Protein AF-H3KE04-F1 (afdb_monomer_lite)

pLDDT: m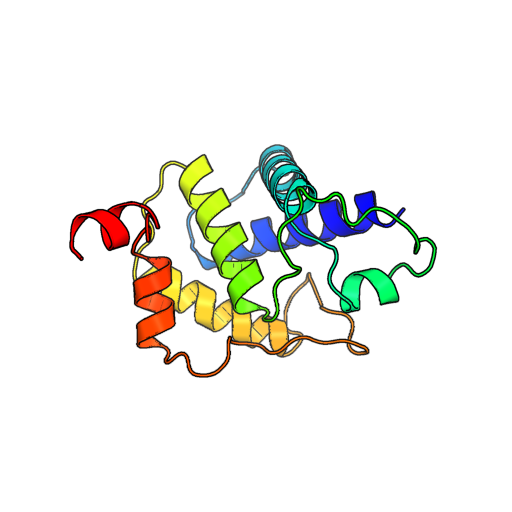ean 85.44, std 15.59, range [41.0, 98.19]

Organism: NCBI:txid762967

Sequence (150 aa):
MLRDYRCHRYATRIMEIARVLHVAESVETSLARQIAQDYMSRTAPTPGECFARPDHIPAVLTSTMGPAPLSVWEEDETLAKDLLDRLGVAPTMEMGMALYTATLCRHAGMSDCEESRVAQRRALPDGKSLGDLLVGFVEDEDPLEVVAQA

Radius of gyration: 15.45 Å; chains: 1; bounding box: 40×40×34 Å

Structure (mmCIF, N/CA/C/O backbone):
data_AF-H3KE04-F1
#
_entry.id   AF-H3KE04-F1
#
loop_
_atom_site.group_PDB
_atom_site.id
_atom_site.type_symbol
_atom_site.label_atom_id
_atom_site.label_alt_id
_atom_site.label_comp_id
_atom_site.label_asym_id
_atom_site.label_entity_id
_atom_site.label_seq_id
_atom_site.pdbx_PDB_ins_code
_atom_site.Cartn_x
_atom_site.Cartn_y
_atom_site.Cartn_z
_atom_site.occupancy
_atom_site.B_iso_or_equiv
_atom_site.auth_seq_id
_atom_site.auth_comp_id
_atom_site.au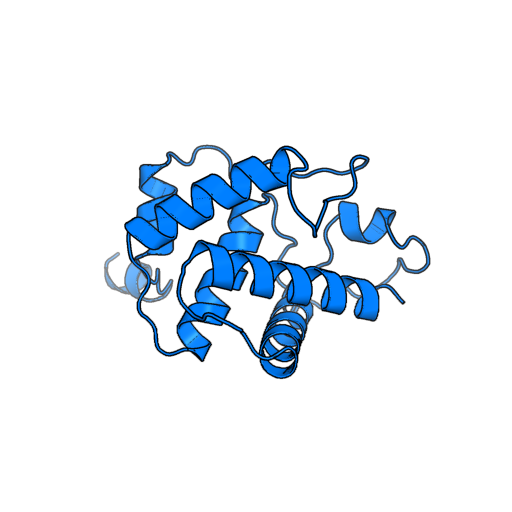th_asym_id
_atom_site.auth_atom_id
_atom_site.pdbx_PDB_model_num
ATOM 1 N N . MET A 1 1 ? 22.732 1.795 -2.368 1.00 81.19 1 MET A N 1
ATOM 2 C CA . MET A 1 1 ? 22.388 0.357 -2.433 1.00 81.19 1 MET A CA 1
ATOM 3 C C . MET A 1 1 ? 20.871 0.207 -2.560 1.00 81.19 1 MET A C 1
ATOM 5 O O . MET A 1 1 ? 20.153 1.019 -1.981 1.00 81.19 1 MET A O 1
ATOM 9 N N . LEU A 1 2 ? 20.373 -0.801 -3.294 1.00 84.25 2 LEU A N 1
ATOM 10 C CA . LEU A 1 2 ? 18.929 -1.043 -3.516 1.00 84.25 2 LEU A CA 1
ATOM 11 C C . LEU A 1 2 ? 18.137 -1.126 -2.200 1.00 84.25 2 LEU A C 1
ATOM 13 O O . LEU A 1 2 ? 17.036 -0.593 -2.099 1.00 84.25 2 LEU A O 1
ATOM 17 N N . ARG A 1 3 ? 18.731 -1.732 -1.166 1.00 87.25 3 ARG A N 1
ATOM 18 C CA . ARG A 1 3 ? 18.142 -1.840 0.175 1.00 87.25 3 ARG A CA 1
ATOM 19 C C . ARG A 1 3 ? 17.792 -0.471 0.775 1.00 87.25 3 ARG A C 1
ATOM 21 O O . ARG A 1 3 ? 16.664 -0.263 1.211 1.00 87.25 3 ARG A O 1
ATOM 28 N N . ASP A 1 4 ? 18.742 0.462 0.768 1.00 88.88 4 ASP A N 1
ATOM 29 C CA . ASP A 1 4 ? 18.548 1.803 1.337 1.00 88.88 4 ASP A CA 1
ATOM 30 C C . ASP A 1 4 ? 17.511 2.600 0.550 1.00 88.88 4 ASP A C 1
ATOM 32 O O . ASP A 1 4 ? 16.694 3.306 1.136 1.00 88.88 4 ASP A O 1
ATOM 36 N N . TYR A 1 5 ? 17.516 2.440 -0.777 1.00 89.19 5 TYR A N 1
ATOM 37 C CA . TYR A 1 5 ? 16.521 3.047 -1.653 1.00 89.19 5 TYR A CA 1
ATOM 38 C C . TYR A 1 5 ? 15.107 2.555 -1.325 1.00 89.19 5 TYR A C 1
ATOM 40 O O . TYR A 1 5 ? 14.227 3.380 -1.098 1.00 89.19 5 TYR A O 1
ATOM 48 N N . ARG A 1 6 ? 14.900 1.233 -1.230 1.00 91.62 6 ARG A N 1
ATOM 49 C CA . ARG A 1 6 ? 13.596 0.643 -0.884 1.00 91.62 6 ARG A CA 1
ATOM 50 C C . ARG A 1 6 ? 13.113 1.108 0.488 1.00 91.62 6 ARG A C 1
ATOM 52 O O . ARG A 1 6 ? 11.993 1.584 0.610 1.00 91.62 6 ARG A O 1
ATOM 59 N N . CYS A 1 7 ? 13.979 1.050 1.500 1.00 93.06 7 CYS A N 1
ATOM 60 C CA . CYS A 1 7 ? 13.648 1.509 2.850 1.00 93.06 7 CYS A CA 1
ATOM 61 C C . CYS A 1 7 ? 13.228 2.988 2.867 1.00 93.06 7 CYS A C 1
ATOM 63 O O . CYS A 1 7 ? 12.213 3.336 3.464 1.00 93.06 7 CYS A O 1
ATOM 65 N N . HIS A 1 8 ? 13.970 3.855 2.170 1.00 92.38 8 HIS A N 1
ATOM 66 C CA . HIS A 1 8 ? 13.615 5.268 2.061 1.00 92.38 8 HIS A CA 1
ATOM 67 C C . HIS A 1 8 ? 12.284 5.478 1.326 1.00 92.38 8 HIS A C 1
ATOM 69 O O . HIS A 1 8 ? 11.429 6.201 1.830 1.00 92.38 8 HIS A O 1
ATOM 75 N N . ARG A 1 9 ? 12.085 4.807 0.182 1.00 93.00 9 ARG A N 1
ATOM 76 C CA . ARG A 1 9 ? 10.852 4.860 -0.618 1.00 93.00 9 ARG A CA 1
ATOM 77 C C . ARG A 1 9 ? 9.633 4.475 0.224 1.00 93.00 9 ARG A C 1
ATOM 79 O O . ARG A 1 9 ? 8.686 5.249 0.316 1.00 93.00 9 ARG A O 1
ATOM 86 N N . TYR A 1 10 ? 9.680 3.319 0.886 1.00 95.25 10 TYR A N 1
ATOM 87 C CA . TYR A 1 10 ? 8.573 2.847 1.718 1.00 95.25 10 TYR A CA 1
ATOM 88 C C . TYR A 1 10 ? 8.340 3.737 2.940 1.00 95.25 10 TYR A C 1
ATOM 90 O O . TYR A 1 10 ? 7.192 4.033 3.244 1.00 95.25 10 TYR A O 1
ATOM 98 N N . ALA A 1 11 ? 9.386 4.240 3.602 1.00 95.69 11 ALA A N 1
ATOM 99 C CA . ALA A 1 11 ? 9.212 5.158 4.729 1.00 95.69 11 ALA A CA 1
ATOM 100 C C . ALA A 1 11 ? 8.508 6.460 4.303 1.00 95.69 11 ALA A C 1
ATOM 102 O O . ALA A 1 11 ? 7.569 6.894 4.968 1.00 95.69 11 ALA A O 1
ATOM 103 N N . THR A 1 12 ? 8.905 7.054 3.171 1.00 94.00 12 THR A N 1
ATOM 104 C CA . THR A 1 12 ? 8.215 8.220 2.588 1.00 94.00 12 THR A CA 1
ATOM 105 C C . THR A 1 12 ? 6.755 7.901 2.289 1.00 94.00 12 THR A C 1
ATOM 107 O O . THR A 1 12 ? 5.864 8.663 2.663 1.00 94.00 12 THR A O 1
ATOM 110 N N . ARG A 1 13 ? 6.505 6.737 1.688 1.00 94.44 13 ARG A N 1
ATOM 111 C CA . ARG A 1 13 ? 5.164 6.260 1.359 1.00 94.44 13 ARG A CA 1
ATOM 112 C C . ARG A 1 13 ? 4.271 6.089 2.590 1.00 94.44 13 ARG A C 1
ATOM 114 O O . ARG A 1 13 ? 3.148 6.573 2.589 1.00 94.44 13 ARG A O 1
ATOM 121 N N . ILE A 1 14 ? 4.779 5.476 3.657 1.00 96.00 14 ILE A N 1
ATOM 122 C CA . ILE A 1 14 ? 4.059 5.295 4.927 1.00 96.00 14 ILE A CA 1
ATOM 123 C C . ILE A 1 14 ? 3.694 6.650 5.545 1.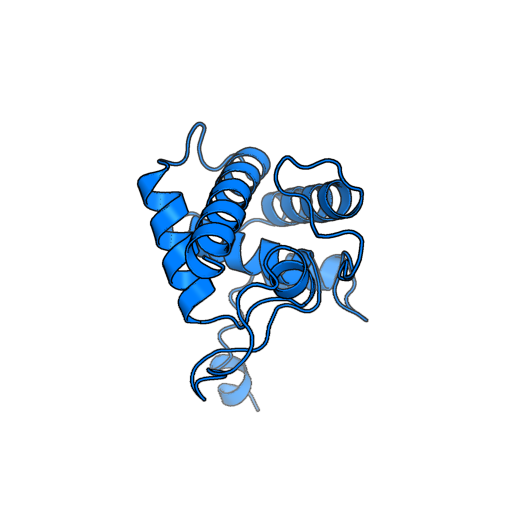00 96.00 14 ILE A C 1
ATOM 125 O O . ILE A 1 14 ? 2.573 6.835 6.009 1.00 96.00 14 ILE A O 1
ATOM 129 N N . MET A 1 15 ? 4.606 7.627 5.508 1.00 94.25 15 MET A N 1
ATOM 130 C CA . MET A 1 15 ? 4.324 8.977 6.010 1.00 94.25 15 MET A CA 1
ATOM 131 C C . MET A 1 15 ? 3.256 9.709 5.186 1.00 94.25 15 MET A C 1
ATOM 133 O O . MET A 1 15 ? 2.527 10.534 5.733 1.00 94.25 15 MET A O 1
ATOM 137 N N . GLU A 1 16 ? 3.170 9.474 3.874 1.00 93.44 16 GLU A N 1
ATOM 138 C CA . GLU A 1 16 ? 2.056 9.981 3.060 1.00 93.44 16 GLU A CA 1
ATOM 139 C C . GLU A 1 16 ? 0.738 9.289 3.412 1.00 93.44 16 GLU A C 1
ATOM 141 O O . GLU A 1 16 ? -0.268 9.968 3.600 1.00 93.44 16 GLU A O 1
ATOM 146 N N . ILE A 1 17 ? 0.748 7.956 3.525 1.00 95.44 17 ILE A N 1
ATOM 147 C CA . ILE A 1 17 ? -0.432 7.163 3.894 1.00 95.44 17 ILE A CA 1
ATOM 148 C C . ILE A 1 17 ? -0.986 7.655 5.231 1.00 95.44 17 ILE A C 1
ATOM 150 O O . ILE A 1 17 ? -2.165 7.971 5.319 1.00 95.44 17 ILE A O 1
ATOM 154 N N . ALA A 1 18 ? -0.139 7.826 6.246 1.00 95.62 18 ALA A N 1
ATOM 155 C CA . ALA A 1 18 ? -0.570 8.306 7.555 1.00 95.62 18 ALA A CA 1
ATOM 156 C C . ALA A 1 18 ? -1.287 9.664 7.506 1.00 95.62 18 ALA A C 1
ATOM 158 O O . ALA A 1 18 ? -2.289 9.864 8.195 1.00 95.62 18 ALA A O 1
ATOM 159 N N . ARG A 1 19 ? -0.786 10.580 6.662 1.00 93.56 19 ARG A N 1
ATOM 160 C CA . ARG A 1 19 ? -1.388 11.899 6.432 1.00 93.56 19 ARG A CA 1
ATOM 161 C C . ARG A 1 19 ? -2.754 11.783 5.760 1.00 93.56 19 ARG A C 1
ATOM 163 O O . ARG A 1 19 ? -3.688 12.446 6.193 1.00 93.56 19 ARG A O 1
ATOM 170 N N . VAL A 1 20 ? -2.868 10.942 4.731 1.00 93.94 20 VAL A N 1
ATOM 171 C CA . VAL A 1 20 ? -4.118 10.714 3.983 1.00 93.94 20 VAL A CA 1
ATOM 172 C C . VAL A 1 20 ? -5.178 10.030 4.844 1.00 93.94 20 VAL A C 1
ATOM 174 O O . VAL A 1 20 ? -6.349 10.376 4.755 1.00 93.94 20 VAL A O 1
ATOM 177 N N . LEU A 1 21 ? -4.778 9.065 5.672 1.00 95.50 21 LEU A N 1
ATOM 178 C CA . LEU A 1 21 ? -5.693 8.333 6.549 1.00 95.50 21 LEU A CA 1
ATOM 179 C C . LEU A 1 21 ? -6.074 9.115 7.812 1.00 95.50 21 LEU A C 1
ATOM 181 O O . LEU A 1 21 ? -6.903 8.645 8.584 1.00 95.50 21 LEU A O 1
ATOM 185 N N . HIS A 1 22 ? -5.464 10.282 8.043 1.00 92.62 22 HIS A N 1
ATOM 186 C CA . HIS A 1 22 ? -5.683 11.113 9.228 1.00 92.62 22 HIS A CA 1
ATOM 187 C C . HIS A 1 22 ? -5.453 10.379 10.565 1.00 92.62 22 HIS A C 1
ATOM 189 O O . HIS A 1 22 ? -6.081 10.696 11.571 1.00 92.62 22 HIS A O 1
ATOM 195 N N . VAL A 1 23 ? -4.526 9.414 10.592 1.00 89.56 23 VAL A N 1
ATOM 196 C CA . VAL A 1 23 ? -4.247 8.588 11.787 1.00 89.56 23 VAL A CA 1
ATOM 197 C C . VAL A 1 23 ? -3.145 9.146 12.682 1.00 89.56 23 VAL A C 1
ATOM 199 O O . VAL A 1 23 ? -3.050 8.771 13.846 1.00 89.56 23 VAL A O 1
ATOM 202 N N . ALA A 1 24 ? -2.318 10.058 12.165 1.00 77.81 24 ALA A N 1
ATOM 203 C CA . ALA A 1 24 ? -1.335 10.794 12.951 1.00 77.81 24 ALA A CA 1
ATOM 204 C C . ALA A 1 24 ? -0.962 12.108 12.252 1.00 77.81 24 ALA A C 1
ATOM 206 O O . ALA A 1 24 ? -0.671 12.116 11.056 1.00 77.81 24 ALA A O 1
ATOM 207 N N . GLU A 1 25 ? -0.897 13.211 13.007 1.00 67.81 25 GLU A N 1
ATOM 208 C CA . GLU A 1 25 ? -0.380 14.493 12.495 1.00 67.81 25 GLU A CA 1
ATOM 209 C C . GLU A 1 25 ? 1.103 14.392 12.108 1.00 67.81 25 GLU A C 1
ATOM 211 O O . GLU A 1 25 ? 1.564 15.051 11.176 1.00 67.81 25 GLU A O 1
ATOM 216 N N . SER A 1 26 ? 1.847 13.517 12.792 1.00 72.12 26 SER A N 1
ATOM 217 C CA . SER A 1 26 ? 3.202 13.133 12.415 1.00 72.12 26 SER A CA 1
ATOM 218 C C . SER A 1 26 ? 3.469 11.687 12.825 1.00 72.12 26 SER A C 1
ATOM 220 O O . SER A 1 26 ? 3.350 11.333 13.995 1.00 72.12 26 SER A O 1
ATOM 222 N N . VAL A 1 27 ? 3.819 10.843 11.855 1.00 83.88 27 VAL A N 1
ATOM 223 C CA . VAL A 1 27 ? 4.401 9.526 12.133 1.00 83.88 27 VAL A CA 1
ATOM 224 C C . VAL A 1 27 ? 5.886 9.725 12.365 1.00 83.88 27 VAL A C 1
ATOM 226 O O . VAL A 1 27 ? 6.561 10.346 11.542 1.00 83.88 27 VAL A O 1
ATOM 229 N N . GLU A 1 28 ? 6.406 9.195 13.470 1.00 90.38 28 GLU A N 1
ATOM 230 C CA . GLU A 1 28 ? 7.840 9.248 13.715 1.00 90.38 28 GLU A CA 1
ATOM 231 C C . GLU A 1 28 ? 8.605 8.558 12.577 1.00 90.38 28 GLU A C 1
ATOM 233 O O . GLU A 1 28 ? 8.301 7.430 12.177 1.00 90.38 28 GLU A O 1
ATOM 238 N N . THR A 1 29 ? 9.661 9.207 12.085 1.00 90.31 29 THR A N 1
ATOM 239 C CA . THR A 1 29 ? 10.529 8.651 11.036 1.00 90.31 29 THR A CA 1
ATOM 240 C C . THR A 1 29 ? 11.100 7.280 11.424 1.00 90.31 29 THR A C 1
ATOM 242 O O . THR A 1 29 ? 11.341 6.441 10.558 1.00 90.31 29 THR A O 1
ATOM 245 N N . SER A 1 30 ? 11.318 7.036 12.720 1.00 93.00 30 SER A N 1
ATOM 246 C CA . SER A 1 30 ? 11.723 5.744 13.293 1.00 93.00 30 SER A CA 1
ATOM 247 C C . SER A 1 30 ? 10.698 4.645 12.998 1.00 93.00 30 SER A C 1
ATOM 249 O O . SER A 1 30 ? 11.075 3.610 12.449 1.00 93.00 30 SER A O 1
ATOM 251 N N . LEU A 1 31 ? 9.417 4.886 13.291 1.00 95.06 31 LEU A N 1
ATOM 252 C CA . LEU A 1 31 ? 8.323 3.944 13.057 1.00 95.06 31 LEU A CA 1
ATOM 253 C C . LEU A 1 31 ? 8.135 3.664 11.562 1.00 95.06 31 LEU A C 1
ATOM 255 O O . LEU A 1 31 ? 8.104 2.505 11.149 1.00 95.06 31 LEU A O 1
ATOM 259 N N . ALA A 1 32 ? 8.105 4.710 10.730 1.00 96.00 32 ALA A N 1
ATOM 260 C CA . ALA A 1 32 ? 7.984 4.548 9.280 1.00 96.00 32 ALA A CA 1
ATOM 261 C C . ALA A 1 32 ? 9.136 3.709 8.698 1.00 96.00 32 ALA A C 1
ATOM 263 O O . ALA A 1 32 ? 8.927 2.871 7.821 1.00 96.00 32 ALA A O 1
ATOM 264 N N . ARG A 1 33 ? 10.363 3.885 9.207 1.00 96.38 33 ARG A N 1
ATOM 265 C CA . ARG A 1 33 ? 11.518 3.072 8.799 1.00 96.38 33 ARG A CA 1
ATOM 266 C C . ARG A 1 33 ? 11.439 1.630 9.292 1.00 96.38 33 ARG A C 1
ATOM 268 O O . ARG A 1 33 ? 11.883 0.752 8.561 1.00 96.38 33 ARG A O 1
ATOM 275 N N . GLN A 1 34 ? 10.912 1.381 10.490 1.00 97.06 34 GLN A N 1
ATOM 276 C CA . GLN A 1 34 ? 10.716 0.021 11.004 1.00 97.06 34 GLN A CA 1
ATOM 277 C C . GLN A 1 34 ? 9.717 -0.746 10.135 1.00 97.06 34 GLN A C 1
ATOM 279 O O . GLN A 1 34 ? 10.058 -1.802 9.612 1.00 97.06 34 GLN A O 1
ATOM 284 N N . ILE A 1 35 ? 8.547 -0.158 9.866 1.00 97.56 35 ILE A N 1
ATOM 285 C CA . ILE A 1 35 ? 7.537 -0.754 8.977 1.00 97.56 35 ILE A CA 1
ATOM 286 C C . ILE A 1 35 ? 8.122 -0.986 7.574 1.00 97.56 35 ILE A C 1
ATOM 288 O O . ILE A 1 35 ? 7.987 -2.069 7.011 1.00 97.56 35 ILE A O 1
ATOM 292 N N . ALA A 1 36 ? 8.851 -0.009 7.024 1.00 96.56 36 ALA A N 1
ATOM 293 C CA . ALA A 1 36 ? 9.522 -0.153 5.732 1.00 96.56 36 ALA A CA 1
ATOM 294 C C . ALA A 1 36 ? 10.522 -1.324 5.698 1.00 96.56 36 ALA A C 1
ATOM 296 O O . ALA A 1 36 ? 10.608 -2.030 4.691 1.00 96.56 36 ALA A O 1
ATOM 297 N N . GLN A 1 37 ? 11.289 -1.519 6.776 1.00 95.69 37 GLN A N 1
ATOM 298 C CA . GLN A 1 37 ? 12.253 -2.613 6.918 1.00 95.69 37 GLN A CA 1
ATOM 299 C C . GLN A 1 37 ? 11.565 -3.978 7.022 1.00 95.69 37 GLN A C 1
ATOM 301 O O . GLN A 1 37 ? 12.007 -4.927 6.370 1.00 95.69 37 GLN A O 1
ATOM 306 N N . ASP A 1 38 ? 10.476 -4.062 7.782 1.00 95.50 38 ASP A N 1
ATOM 307 C CA . ASP A 1 38 ? 9.671 -5.276 7.907 1.00 95.50 38 ASP A CA 1
ATOM 308 C C . ASP A 1 38 ? 9.056 -5.643 6.551 1.00 95.50 38 ASP A C 1
ATOM 310 O O . ASP A 1 38 ? 9.272 -6.750 6.049 1.00 95.50 38 ASP A O 1
ATOM 314 N N . TYR A 1 39 ? 8.395 -4.687 5.892 1.00 95.19 39 TYR A N 1
ATOM 315 C CA . TYR A 1 39 ? 7.784 -4.870 4.577 1.00 95.19 39 TYR A CA 1
ATOM 316 C C . TYR A 1 39 ? 8.797 -5.328 3.521 1.00 95.19 39 TYR A C 1
ATOM 318 O O . TYR A 1 39 ? 8.570 -6.305 2.803 1.00 95.19 39 TYR A O 1
ATOM 326 N N . MET A 1 40 ? 9.960 -4.678 3.438 1.00 91.56 40 MET A N 1
ATOM 327 C CA . MET A 1 40 ? 10.967 -5.040 2.438 1.00 91.56 40 MET A CA 1
ATOM 328 C C . MET A 1 40 ? 11.649 -6.386 2.714 1.00 91.56 40 MET A C 1
ATOM 330 O O . MET A 1 40 ? 12.229 -6.960 1.792 1.00 91.56 40 MET A O 1
ATOM 334 N N . SER A 1 41 ? 11.621 -6.873 3.961 1.00 90.69 41 SER A N 1
ATOM 335 C CA . SER A 1 41 ? 12.184 -8.179 4.330 1.00 90.69 41 SER A CA 1
ATOM 336 C C . SER A 1 41 ? 11.328 -9.347 3.834 1.00 90.69 41 SER A C 1
ATOM 338 O O . SER A 1 41 ? 11.852 -10.438 3.611 1.00 90.69 41 SER A O 1
ATOM 340 N N . ARG A 1 42 ? 10.033 -9.098 3.604 1.00 91.38 42 ARG A N 1
ATOM 341 C CA . ARG A 1 42 ? 9.036 -10.097 3.198 1.00 91.38 42 ARG A CA 1
ATOM 342 C C . ARG A 1 42 ? 8.516 -9.926 1.769 1.00 91.38 42 ARG A C 1
ATOM 344 O O . ARG A 1 42 ? 7.793 -10.796 1.303 1.00 91.38 42 ARG A O 1
ATOM 351 N N . THR A 1 43 ? 8.906 -8.868 1.053 1.00 90.62 43 THR A N 1
ATOM 352 C CA . THR A 1 43 ? 8.454 -8.595 -0.328 1.00 90.62 43 THR A CA 1
ATOM 353 C C . THR A 1 43 ? 9.608 -8.471 -1.315 1.00 90.62 43 THR A C 1
ATOM 355 O O . THR A 1 43 ? 10.556 -7.698 -1.106 1.00 90.62 43 THR A O 1
ATOM 358 N N . ALA A 1 44 ? 9.536 -9.221 -2.415 1.00 89.88 44 ALA A N 1
ATOM 359 C CA . ALA A 1 44 ? 10.489 -9.085 -3.512 1.00 89.88 44 ALA A CA 1
ATOM 360 C C . ALA A 1 44 ? 10.477 -7.647 -4.084 1.00 89.88 44 ALA A C 1
ATOM 362 O O . ALA A 1 44 ? 9.438 -6.982 -4.056 1.00 89.88 44 ALA A O 1
ATOM 363 N N . PRO A 1 45 ? 11.617 -7.137 -4.592 1.00 89.19 45 PRO A N 1
ATOM 364 C CA . PRO A 1 45 ? 11.659 -5.817 -5.209 1.00 89.19 45 PRO A CA 1
ATOM 365 C C . PRO A 1 45 ? 10.789 -5.769 -6.470 1.00 89.19 45 PRO A C 1
ATOM 367 O O . PRO A 1 45 ? 10.751 -6.722 -7.253 1.00 89.19 45 PRO A O 1
ATOM 370 N N . THR A 1 46 ? 10.116 -4.642 -6.692 1.00 88.44 46 THR A N 1
ATOM 371 C CA . THR A 1 46 ? 9.337 -4.432 -7.919 1.00 88.44 46 THR A CA 1
ATOM 372 C C . THR A 1 46 ? 10.266 -4.199 -9.118 1.00 88.44 46 THR A C 1
ATOM 374 O O . THR A 1 46 ? 11.391 -3.713 -8.945 1.00 88.44 46 THR A O 1
ATOM 377 N N . PRO A 1 47 ? 9.813 -4.456 -10.361 1.00 85.31 47 PRO A N 1
ATOM 378 C CA . PRO A 1 47 ? 10.581 -4.096 -11.551 1.00 85.31 47 PRO A CA 1
ATOM 379 C C . PRO A 1 47 ? 11.019 -2.624 -11.552 1.00 85.31 47 PRO A C 1
ATOM 381 O O . PRO A 1 47 ? 12.177 -2.331 -11.843 1.00 85.31 47 PRO A O 1
ATOM 384 N N . GLY A 1 48 ? 10.136 -1.700 -11.152 1.00 85.50 48 GLY A N 1
ATOM 385 C CA . GLY A 1 48 ? 10.446 -0.271 -11.056 1.00 85.50 48 GLY A CA 1
ATOM 386 C C . GLY A 1 48 ? 11.599 0.048 -10.101 1.00 85.50 48 GLY A C 1
ATOM 387 O O . GLY A 1 48 ? 12.437 0.892 -10.419 1.00 85.50 48 GLY A O 1
ATOM 388 N N . GLU A 1 49 ? 11.695 -0.662 -8.975 1.00 88.00 49 GLU A N 1
ATOM 389 C CA . GLU A 1 49 ? 12.799 -0.514 -8.019 1.00 88.00 49 GLU A CA 1
ATOM 390 C C . GLU A 1 49 ? 14.119 -1.039 -8.584 1.00 88.00 49 GLU A C 1
ATOM 392 O O . GLU A 1 49 ? 15.153 -0.380 -8.453 1.00 88.00 49 GLU A O 1
ATOM 397 N N . CYS A 1 50 ? 14.072 -2.187 -9.261 1.00 84.81 50 CYS A N 1
ATOM 398 C CA . CYS A 1 50 ? 15.225 -2.765 -9.945 1.00 84.81 50 CYS A CA 1
ATOM 399 C C . CYS A 1 50 ? 15.756 -1.842 -11.056 1.00 84.81 50 CYS A C 1
ATOM 401 O O . CYS A 1 50 ? 16.966 -1.691 -11.201 1.00 84.81 50 CYS A O 1
ATOM 403 N N . PHE A 1 51 ? 14.875 -1.172 -11.808 1.00 82.31 51 PHE A N 1
ATOM 404 C CA . PHE A 1 51 ? 15.288 -0.192 -12.821 1.00 82.31 51 PHE A CA 1
ATOM 405 C C . PHE A 1 51 ? 15.859 1.094 -12.215 1.00 82.31 51 PHE A C 1
ATOM 407 O O . PHE A 1 51 ? 16.813 1.651 -12.753 1.00 82.31 51 PHE A O 1
ATOM 414 N N . ALA A 1 52 ? 15.295 1.580 -11.106 1.00 82.06 52 ALA A N 1
ATOM 415 C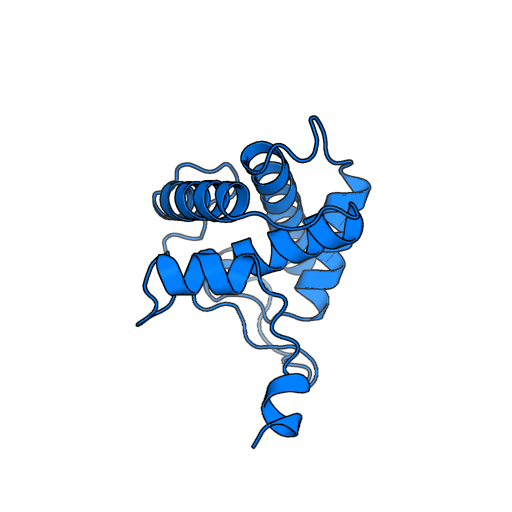 CA . ALA A 1 52 ? 15.771 2.797 -10.447 1.00 82.06 52 ALA A CA 1
ATOM 416 C C . ALA A 1 52 ? 17.174 2.636 -9.829 1.00 82.06 52 ALA A C 1
ATOM 418 O O . ALA A 1 52 ? 17.883 3.630 -9.624 1.00 82.06 52 ALA A O 1
ATOM 419 N N . ARG A 1 53 ? 17.574 1.399 -9.510 1.00 78.88 53 ARG A N 1
ATOM 420 C CA . ARG A 1 53 ? 18.881 1.043 -8.938 1.00 78.88 53 ARG A CA 1
ATOM 421 C C . ARG A 1 53 ? 19.429 -0.225 -9.614 1.00 78.88 53 ARG A C 1
ATOM 423 O O . ARG A 1 53 ? 19.329 -1.309 -9.036 1.00 78.88 53 ARG A O 1
ATOM 430 N N . PRO A 1 54 ? 20.017 -0.092 -10.820 1.00 63.47 54 PRO A N 1
ATOM 431 C CA . PRO A 1 54 ? 20.507 -1.220 -11.617 1.00 63.47 54 PRO A CA 1
ATOM 432 C C . PRO A 1 54 ? 21.759 -1.884 -11.028 1.00 63.47 54 PRO A C 1
ATOM 434 O O . PRO A 1 54 ? 22.175 -2.941 -11.494 1.00 63.47 54 PRO A O 1
ATOM 437 N N . ASP A 1 55 ? 22.353 -1.284 -9.996 1.00 67.25 55 ASP A N 1
ATOM 438 C CA . ASP A 1 55 ? 23.574 -1.714 -9.317 1.00 67.25 55 ASP A CA 1
ATOM 439 C C . ASP A 1 55 ? 23.481 -3.132 -8.698 1.00 67.25 55 ASP A C 1
ATOM 441 O O . ASP A 1 55 ? 24.501 -3.663 -8.259 1.00 67.25 55 ASP A O 1
ATOM 445 N N . HIS A 1 56 ? 22.300 -3.777 -8.690 1.00 55.16 56 HIS A N 1
ATOM 446 C CA . HIS A 1 56 ? 22.098 -5.112 -8.114 1.00 55.16 56 HIS A CA 1
ATOM 447 C C . HIS A 1 56 ? 20.994 -5.954 -8.782 1.00 55.16 56 HIS A C 1
ATOM 449 O O . HIS A 1 56 ? 19.834 -5.858 -8.395 1.00 55.16 56 HIS A O 1
ATOM 455 N N . ILE A 1 57 ? 21.367 -6.892 -9.660 1.00 59.84 57 ILE A N 1
ATOM 456 C CA . ILE A 1 57 ? 20.699 -8.204 -9.815 1.00 59.84 57 ILE A CA 1
ATOM 457 C C . ILE A 1 57 ? 21.822 -9.199 -10.174 1.00 59.84 57 ILE A C 1
ATOM 459 O O . ILE A 1 57 ? 22.411 -9.032 -11.241 1.00 59.84 57 ILE A O 1
ATOM 463 N N . PRO A 1 58 ? 22.205 -10.169 -9.310 1.00 51.91 58 PRO A N 1
ATOM 464 C CA . PRO A 1 58 ? 21.361 -11.346 -9.064 1.00 51.91 58 PRO A CA 1
ATOM 465 C C . PRO A 1 58 ? 21.427 -11.939 -7.637 1.00 51.91 58 PRO A C 1
ATOM 467 O O . PRO A 1 58 ? 22.411 -11.779 -6.924 1.00 51.91 58 PRO A O 1
ATOM 470 N N . ALA A 1 59 ? 20.393 -12.714 -7.286 1.00 47.91 59 ALA A N 1
ATOM 471 C CA . ALA A 1 59 ? 20.194 -13.435 -6.020 1.00 47.91 59 ALA A CA 1
ATOM 472 C C . ALA A 1 59 ? 19.966 -12.497 -4.816 1.00 47.91 59 ALA A C 1
ATOM 474 O O . ALA A 1 59 ? 20.808 -11.701 -4.439 1.00 47.91 59 ALA A O 1
ATOM 475 N N . VAL A 1 60 ? 18.821 -12.515 -4.147 1.00 48.53 60 VAL A N 1
ATOM 476 C CA . VAL A 1 60 ? 18.224 -13.715 -3.586 1.00 48.53 60 VAL A CA 1
ATOM 477 C C . VAL A 1 60 ? 16.707 -13.552 -3.654 1.00 48.53 60 VAL A C 1
ATOM 479 O O . VAL A 1 60 ? 16.113 -12.834 -2.857 1.00 48.53 60 VAL A O 1
ATOM 482 N N . LEU A 1 61 ? 16.066 -14.243 -4.596 1.00 49.09 61 LEU A N 1
ATOM 483 C CA . LEU A 1 61 ? 14.744 -14.787 -4.307 1.00 49.09 61 LEU A CA 1
ATOM 484 C C . LEU A 1 61 ? 14.994 -15.830 -3.212 1.00 49.09 61 LEU A C 1
ATOM 486 O O . LEU A 1 61 ? 15.211 -17.003 -3.512 1.00 49.09 61 LEU A O 1
ATOM 490 N N . THR A 1 62 ? 15.134 -15.403 -1.950 1.00 50.41 62 THR A N 1
ATOM 491 C CA . THR A 1 62 ? 15.082 -16.376 -0.861 1.00 50.41 62 THR A CA 1
ATOM 492 C C . THR A 1 62 ? 13.703 -16.996 -0.975 1.00 50.41 62 THR A C 1
ATOM 494 O O . THR A 1 62 ? 12.725 -16.289 -1.224 1.00 50.41 62 THR A O 1
ATOM 497 N N . SER A 1 63 ? 13.589 -18.307 -0.790 1.00 52.38 63 SER A N 1
ATOM 498 C CA . SER A 1 63 ? 12.298 -19.003 -0.849 1.00 52.38 63 SER A CA 1
ATOM 499 C C . SER A 1 63 ? 11.299 -18.545 0.232 1.00 52.38 63 SER A C 1
ATOM 501 O O . SER A 1 63 ? 10.259 -19.169 0.400 1.00 52.38 63 SER A O 1
ATOM 503 N N . THR A 1 64 ? 11.636 -17.504 1.001 1.00 64.25 64 THR A N 1
ATOM 504 C CA . THR A 1 64 ? 10.872 -16.924 2.104 1.00 64.25 64 THR A CA 1
ATOM 505 C C . THR A 1 64 ? 10.204 -15.590 1.764 1.00 64.25 64 THR A C 1
ATOM 507 O O . THR A 1 64 ? 9.358 -15.153 2.535 1.00 64.25 64 THR A O 1
ATOM 510 N N . MET A 1 65 ? 10.583 -14.909 0.674 1.00 78.88 65 MET A N 1
ATOM 511 C CA . MET A 1 65 ? 9.952 -13.637 0.300 1.00 78.88 65 MET A CA 1
ATOM 512 C C . MET A 1 65 ? 8.686 -13.890 -0.516 1.00 78.88 65 MET A C 1
ATOM 514 O O . MET A 1 65 ? 8.698 -14.679 -1.461 1.00 78.88 65 MET A O 1
ATOM 518 N N . GLY A 1 66 ? 7.613 -13.177 -0.178 1.00 84.31 66 GLY A N 1
ATOM 519 C CA . GLY A 1 66 ? 6.421 -13.096 -1.008 1.00 84.31 66 GLY A CA 1
ATOM 520 C C . GLY A 1 66 ? 6.697 -12.385 -2.341 1.00 84.31 66 GLY A C 1
ATOM 521 O O . GLY A 1 66 ? 7.734 -11.721 -2.504 1.00 84.31 66 GLY A O 1
ATOM 522 N N . PRO A 1 67 ? 5.778 -12.519 -3.313 1.00 88.50 67 PRO A N 1
ATOM 523 C CA . PRO A 1 67 ? 5.908 -11.863 -4.605 1.00 88.50 67 PRO A CA 1
ATOM 524 C C . PRO A 1 67 ? 5.957 -10.339 -4.449 1.00 88.50 67 PRO A C 1
ATOM 526 O O . PRO A 1 67 ? 5.481 -9.772 -3.465 1.00 88.50 67 PRO A O 1
ATOM 529 N N . ALA A 1 68 ? 6.538 -9.666 -5.441 1.00 89.75 68 ALA A N 1
ATOM 530 C CA . ALA A 1 68 ? 6.428 -8.219 -5.524 1.00 89.75 68 ALA A CA 1
ATOM 531 C C . ALA A 1 68 ? 4.956 -7.843 -5.783 1.00 89.75 68 ALA A C 1
ATOM 533 O O . ALA A 1 68 ? 4.303 -8.526 -6.580 1.00 89.75 68 ALA A O 1
ATOM 534 N N . PRO A 1 69 ? 4.438 -6.766 -5.169 1.00 92.31 69 PRO A N 1
ATOM 535 C CA . PRO A 1 69 ? 3.077 -6.306 -5.430 1.00 92.31 69 PRO A CA 1
ATOM 536 C C . PRO A 1 69 ? 2.899 -5.975 -6.921 1.00 92.31 69 PRO A C 1
ATOM 538 O O . PRO A 1 69 ? 3.770 -5.349 -7.537 1.00 92.31 69 PRO A O 1
ATOM 541 N N . LEU A 1 70 ? 1.769 -6.361 -7.509 1.00 91.81 70 LEU A N 1
ATOM 542 C CA . LEU A 1 70 ? 1.465 -6.190 -8.934 1.00 91.81 70 LEU A CA 1
ATOM 543 C C . LEU A 1 70 ? 0.782 -4.850 -9.232 1.00 91.81 70 LEU A C 1
ATOM 545 O O . LEU A 1 70 ? 0.858 -4.360 -10.361 1.00 91.81 70 LEU A O 1
ATOM 549 N N . SER A 1 71 ? 0.169 -4.235 -8.221 1.00 94.69 71 SER A N 1
ATOM 550 C CA . SER A 1 71 ? -0.486 -2.929 -8.294 1.00 94.69 71 SER A CA 1
ATOM 551 C C . SER A 1 71 ? -0.025 -1.965 -7.199 1.00 94.69 71 SER A C 1
ATOM 553 O O . SER A 1 71 ? 0.519 -2.361 -6.163 1.00 94.69 71 SER A O 1
ATOM 555 N N . VAL A 1 72 ? -0.234 -0.670 -7.438 1.00 94.88 72 VAL A N 1
ATOM 556 C CA . VAL A 1 72 ? 0.033 0.391 -6.458 1.00 94.88 72 VAL A CA 1
ATOM 557 C C . VAL A 1 72 ? -0.850 0.195 -5.217 1.00 94.88 72 VAL A C 1
ATOM 559 O O . VAL A 1 72 ? -0.332 0.312 -4.110 1.00 94.88 72 VAL A O 1
ATOM 562 N N . TRP A 1 73 ? -2.118 -0.192 -5.407 1.00 96.69 73 TRP A N 1
ATOM 563 C CA . TRP A 1 73 ? -3.059 -0.510 -4.326 1.00 96.69 73 TRP A CA 1
ATOM 564 C C . TRP A 1 73 ? -2.548 -1.605 -3.390 1.00 96.69 73 TRP A C 1
ATOM 566 O O . TRP A 1 73 ? -2.546 -1.396 -2.190 1.00 96.69 73 TRP A O 1
ATOM 576 N N . GLU A 1 74 ? -2.077 -2.745 -3.902 1.00 95.62 74 GLU A N 1
ATOM 577 C CA . GLU A 1 74 ? -1.614 -3.854 -3.043 1.00 95.62 74 GLU A CA 1
ATOM 578 C C . GLU A 1 74 ? -0.449 -3.437 -2.127 1.00 95.62 74 GLU A C 1
ATOM 580 O O . GLU A 1 74 ? -0.365 -3.856 -0.972 1.00 95.62 74 GLU A O 1
ATOM 585 N N . GLU A 1 75 ? 0.449 -2.587 -2.637 1.00 95.56 75 GLU A N 1
ATOM 586 C CA . GLU A 1 75 ? 1.533 -2.003 -1.840 1.00 95.56 75 GLU A CA 1
ATOM 587 C C . GLU A 1 75 ? 0.978 -1.020 -0.798 1.00 95.56 75 GLU A C 1
ATOM 589 O O . GLU A 1 75 ? 1.363 -1.084 0.367 1.00 95.56 75 GLU A O 1
ATOM 594 N N . ASP A 1 76 ? 0.059 -0.137 -1.200 1.00 96.44 76 ASP A N 1
ATOM 595 C CA . ASP A 1 76 ? -0.574 0.846 -0.315 1.00 96.44 76 ASP A CA 1
ATOM 596 C C . ASP A 1 76 ? -1.381 0.200 0.807 1.00 96.44 76 ASP A C 1
ATOM 598 O O . ASP A 1 76 ? -1.228 0.582 1.962 1.00 96.44 76 ASP A O 1
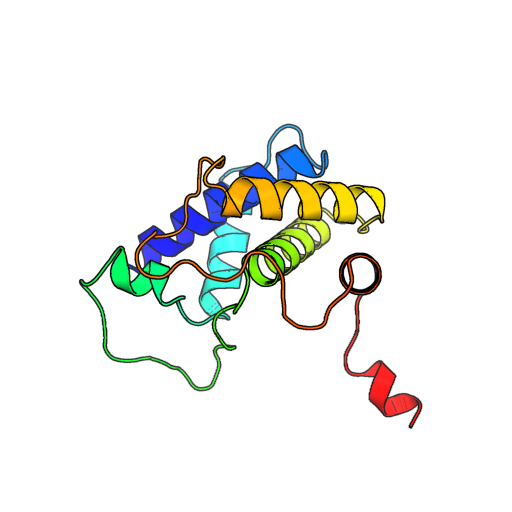ATOM 602 N N . GLU A 1 77 ? -2.210 -0.785 0.479 1.00 97.44 77 GLU A N 1
ATOM 603 C CA . GLU A 1 77 ? -3.039 -1.532 1.417 1.00 97.44 77 GLU A CA 1
ATOM 604 C C . GLU A 1 77 ? -2.178 -2.243 2.455 1.00 97.44 77 GLU A C 1
ATOM 606 O O . GLU A 1 77 ? -2.430 -2.103 3.650 1.00 97.44 77 GLU A O 1
ATOM 611 N N . THR A 1 78 ? -1.129 -2.947 2.023 1.00 96.81 78 THR A N 1
ATOM 612 C CA . THR A 1 78 ? -0.247 -3.659 2.956 1.00 96.81 78 THR A CA 1
ATOM 613 C C . THR A 1 78 ? 0.452 -2.683 3.904 1.00 96.81 78 THR A C 1
ATOM 615 O O . THR A 1 78 ? 0.460 -2.894 5.114 1.00 96.81 78 THR A O 1
ATOM 618 N N . LEU A 1 79 ? 1.004 -1.584 3.376 1.00 97.12 79 LEU A N 1
ATOM 619 C CA . LEU A 1 79 ? 1.678 -0.567 4.190 1.00 97.12 79 LEU A CA 1
ATOM 620 C C . LEU A 1 79 ? 0.710 0.167 5.127 1.00 97.12 79 LEU A C 1
ATOM 622 O O . LEU A 1 79 ? 1.087 0.519 6.244 1.00 97.12 79 LEU A O 1
ATOM 626 N N . ALA A 1 80 ? -0.523 0.411 4.682 1.00 97.38 80 ALA A N 1
ATOM 627 C CA . ALA A 1 80 ? -1.568 1.017 5.492 1.00 97.38 80 ALA A CA 1
ATOM 628 C C . ALA A 1 80 ? -1.997 0.089 6.630 1.00 97.38 80 ALA A C 1
ATOM 630 O O . ALA A 1 80 ? -2.048 0.539 7.769 1.00 97.38 80 ALA A O 1
ATOM 631 N N . LYS A 1 81 ? -2.237 -1.196 6.352 1.00 96.56 81 LYS A N 1
ATOM 632 C CA . LYS A 1 81 ? -2.575 -2.196 7.373 1.00 96.56 81 LYS A CA 1
ATOM 633 C C . LYS A 1 81 ? -1.456 -2.358 8.398 1.00 96.56 81 LYS A C 1
ATOM 635 O O . LYS A 1 81 ? -1.728 -2.284 9.590 1.00 96.56 81 LYS A O 1
ATOM 640 N N . ASP A 1 82 ? -0.199 -2.445 7.955 1.00 97.00 82 ASP A N 1
ATOM 641 C CA . ASP A 1 82 ? 0.953 -2.464 8.866 1.00 97.00 82 ASP A CA 1
ATOM 642 C C . ASP A 1 82 ? 0.996 -1.216 9.756 1.00 97.00 82 ASP A C 1
ATOM 644 O O . ASP A 1 82 ? 1.241 -1.305 10.955 1.00 97.00 82 ASP A O 1
ATOM 648 N N . LEU A 1 83 ? 0.777 -0.031 9.180 1.00 97.19 83 LEU A N 1
ATOM 649 C CA . LEU A 1 83 ? 0.758 1.216 9.939 1.00 97.19 83 LEU A CA 1
ATOM 650 C C . LEU A 1 83 ? -0.372 1.227 10.975 1.00 97.19 83 LEU A C 1
ATOM 652 O O . LEU A 1 83 ? -0.137 1.591 12.124 1.00 97.19 83 LEU A O 1
ATOM 656 N N . LEU A 1 84 ? -1.581 0.850 10.566 1.00 96.38 84 LEU A N 1
ATOM 657 C CA . LEU A 1 84 ? -2.767 0.819 11.416 1.00 96.38 84 LEU A CA 1
ATOM 658 C C . LEU A 1 84 ? -2.604 -0.164 12.580 1.00 96.38 84 LEU A C 1
ATOM 660 O O . LEU A 1 84 ? -2.869 0.215 13.721 1.00 96.38 84 LEU A O 1
ATOM 664 N N . ASP A 1 85 ? -2.071 -1.359 12.317 1.00 95.62 85 ASP A N 1
ATOM 665 C CA . ASP A 1 85 ? -1.741 -2.358 13.338 1.00 95.62 85 ASP A CA 1
ATOM 666 C C . ASP A 1 85 ? -0.731 -1.806 14.356 1.00 95.62 85 ASP A C 1
ATOM 668 O O . ASP A 1 85 ? -0.976 -1.816 15.564 1.00 95.62 85 ASP A O 1
ATOM 672 N N . ARG A 1 86 ? 0.366 -1.194 13.883 1.00 95.69 86 ARG A N 1
ATOM 673 C CA . ARG A 1 86 ? 1.369 -0.570 14.766 1.00 95.69 86 ARG A CA 1
ATOM 674 C C . ARG A 1 86 ? 0.805 0.570 15.618 1.00 95.69 86 ARG A C 1
ATOM 676 O O . ARG A 1 86 ? 1.350 0.838 16.689 1.00 95.69 86 ARG A O 1
ATOM 683 N N . LEU A 1 87 ? -0.240 1.248 15.146 1.00 94.06 87 LEU A N 1
ATOM 684 C CA . LEU A 1 87 ? -0.924 2.324 15.867 1.00 94.06 87 LEU A CA 1
ATOM 685 C C . LEU A 1 87 ? -2.102 1.829 16.724 1.00 94.06 87 LEU A C 1
ATOM 687 O O . LEU A 1 87 ? -2.642 2.614 17.503 1.00 94.06 87 LEU A O 1
ATOM 691 N N . GLY A 1 88 ? -2.508 0.561 16.605 1.00 94.06 88 GLY A N 1
ATOM 692 C CA . GLY A 1 88 ? -3.693 0.020 17.275 1.00 94.06 88 GLY A CA 1
ATOM 693 C C . GLY A 1 88 ? -5.006 0.651 16.796 1.00 94.06 88 GLY A C 1
ATOM 694 O O . GLY A 1 88 ? -5.937 0.806 17.587 1.00 94.06 88 GLY A O 1
ATOM 695 N N . VAL A 1 89 ? -5.073 1.063 15.526 1.00 94.44 89 VAL A N 1
ATOM 696 C CA . VAL A 1 89 ? -6.238 1.721 14.916 1.00 94.44 89 VAL A CA 1
ATOM 697 C C . VAL A 1 89 ? -6.934 0.746 13.974 1.00 94.44 89 VAL A C 1
ATOM 699 O O . VAL A 1 89 ? -6.310 0.209 13.068 1.00 94.44 89 VAL A O 1
ATOM 702 N N . ALA A 1 90 ? -8.239 0.543 14.153 1.00 95.06 90 ALA A N 1
ATOM 703 C CA . ALA A 1 90 ? -9.014 -0.307 13.253 1.00 95.06 90 ALA A CA 1
ATOM 704 C C . ALA A 1 90 ? -9.238 0.385 11.890 1.00 95.06 90 ALA A C 1
ATOM 706 O O . ALA A 1 90 ? -9.585 1.573 11.869 1.00 95.06 90 ALA A O 1
ATOM 707 N N . PRO A 1 91 ? -9.086 -0.330 10.760 1.00 96.25 91 PRO A N 1
ATOM 708 C CA . PRO A 1 91 ? -9.390 0.216 9.442 1.00 96.25 91 PRO A CA 1
ATOM 709 C C . PRO A 1 91 ? -10.884 0.540 9.309 1.00 96.25 91 PRO A C 1
ATOM 711 O O . PRO A 1 91 ? -11.752 -0.143 9.852 1.00 96.25 91 PRO A O 1
ATOM 714 N N . THR A 1 92 ? -11.200 1.595 8.556 1.00 96.62 92 THR A N 1
ATOM 715 C CA . THR A 1 92 ? -12.582 2.003 8.264 1.00 96.62 92 THR A CA 1
ATOM 716 C C . THR A 1 92 ? -12.808 2.150 6.763 1.00 96.62 92 THR A C 1
ATOM 718 O O . THR A 1 92 ? -11.869 2.331 5.987 1.00 96.62 92 THR A O 1
ATOM 721 N N . MET A 1 93 ? -14.075 2.134 6.343 1.00 96.69 93 MET A N 1
ATOM 722 C CA . MET A 1 93 ? -14.446 2.385 4.944 1.00 96.69 93 MET A CA 1
ATOM 723 C C . MET A 1 93 ? -13.978 3.765 4.459 1.00 96.69 93 MET A C 1
ATOM 725 O O . MET A 1 93 ? -13.563 3.911 3.312 1.00 96.69 93 MET A O 1
ATOM 729 N N . GLU A 1 94 ? -14.008 4.776 5.334 1.00 97.38 94 GLU A N 1
ATOM 730 C CA . GLU A 1 94 ? -13.509 6.120 5.026 1.00 97.38 94 GLU A CA 1
ATOM 731 C C . GLU A 1 94 ? -11.999 6.107 4.762 1.00 97.38 94 GLU A C 1
ATOM 733 O O . GLU A 1 94 ? -11.544 6.656 3.758 1.00 97.38 94 GLU A O 1
ATOM 738 N N . MET A 1 95 ? -11.231 5.404 5.600 1.00 97.81 95 MET A N 1
ATOM 739 C CA . MET A 1 95 ? -9.798 5.199 5.387 1.00 97.81 95 MET A CA 1
ATOM 740 C C . MET A 1 95 ? -9.524 4.446 4.081 1.00 97.81 95 MET A C 1
ATOM 742 O O . MET A 1 95 ? -8.651 4.858 3.320 1.00 97.81 95 MET A O 1
ATOM 746 N N . GLY A 1 96 ? -10.302 3.405 3.769 1.00 97.56 96 GLY A N 1
ATOM 747 C CA . GLY A 1 96 ? -10.191 2.679 2.501 1.00 97.56 96 GLY A CA 1
ATOM 748 C C . GLY A 1 96 ? -10.440 3.580 1.286 1.00 97.56 96 GLY A C 1
ATOM 749 O O . GLY A 1 96 ? -9.687 3.545 0.314 1.00 97.56 96 GLY A O 1
ATOM 750 N N . MET A 1 97 ? -11.443 4.459 1.357 1.00 98.19 97 MET A N 1
ATOM 751 C CA . MET A 1 97 ? -11.734 5.446 0.310 1.00 98.19 97 MET A CA 1
ATOM 752 C C . MET A 1 97 ? -10.630 6.500 0.162 1.00 98.19 97 MET A C 1
ATOM 754 O O . MET A 1 97 ? -10.266 6.874 -0.962 1.00 98.19 97 MET A O 1
ATOM 758 N N . ALA A 1 98 ? -10.078 6.972 1.280 1.00 97.81 98 ALA A N 1
ATOM 759 C CA . ALA A 1 98 ? -8.958 7.906 1.286 1.00 97.81 98 ALA A CA 1
ATOM 760 C C . ALA A 1 98 ? -7.708 7.262 0.665 1.00 97.81 98 ALA A C 1
ATOM 762 O O . ALA A 1 98 ? -7.084 7.845 -0.227 1.00 97.81 98 ALA A O 1
ATOM 763 N N . LEU A 1 99 ? -7.403 6.018 1.051 1.00 97.69 99 LEU A N 1
ATOM 764 C CA . LEU A 1 99 ? -6.312 5.231 0.482 1.00 97.69 99 LEU A CA 1
ATOM 765 C C . LEU A 1 99 ? -6.502 5.007 -1.019 1.00 97.69 99 LEU A C 1
ATOM 767 O O . LEU A 1 99 ? -5.557 5.179 -1.787 1.00 97.69 99 LEU A O 1
ATOM 771 N N . TYR A 1 100 ? -7.722 4.682 -1.452 1.00 97.62 100 TYR A N 1
ATOM 772 C CA . TYR A 1 100 ? -8.052 4.441 -2.860 1.00 97.62 100 TYR A CA 1
ATOM 773 C C . TYR A 1 100 ? -7.773 5.680 -3.698 1.00 97.62 100 TYR A C 1
ATOM 775 O O . TYR A 1 100 ? -7.076 5.626 -4.713 1.00 97.62 100 TYR A O 1
ATOM 783 N N . THR A 1 101 ? -8.242 6.826 -3.216 1.00 96.06 101 THR A N 1
ATOM 784 C CA . THR A 1 101 ? -8.015 8.111 -3.870 1.00 96.06 101 THR A CA 1
ATOM 785 C C . THR A 1 101 ? -6.522 8.437 -3.937 1.00 96.06 101 THR A C 1
ATOM 787 O O . THR A 1 101 ? -6.014 8.778 -5.005 1.00 96.06 101 THR A O 1
ATOM 790 N N . ALA A 1 102 ? -5.785 8.267 -2.835 1.00 95.12 102 ALA A N 1
ATOM 791 C CA . ALA A 1 102 ? -4.344 8.515 -2.813 1.00 95.12 102 ALA A CA 1
ATOM 792 C C . ALA A 1 102 ? -3.560 7.568 -3.732 1.00 95.12 102 ALA A C 1
ATOM 794 O O . ALA A 1 102 ? -2.625 8.007 -4.401 1.00 95.12 102 ALA A O 1
ATOM 795 N N . THR A 1 103 ? -3.969 6.301 -3.819 1.00 95.19 103 THR A N 1
ATOM 796 C CA . THR A 1 103 ? -3.399 5.300 -4.731 1.00 95.19 103 THR A CA 1
ATOM 797 C C . THR A 1 103 ? -3.499 5.770 -6.182 1.00 95.19 103 THR A C 1
ATOM 799 O O . THR A 1 103 ? -2.506 5.759 -6.915 1.00 95.19 103 THR A O 1
ATOM 802 N N . LEU A 1 104 ? -4.680 6.246 -6.594 1.00 94.56 104 LEU A N 1
ATOM 803 C CA . LEU A 1 104 ? -4.904 6.771 -7.943 1.00 94.56 104 LEU A CA 1
ATOM 804 C C . LEU A 1 104 ? -4.094 8.045 -8.208 1.00 94.56 104 LEU A C 1
ATOM 806 O O . LEU A 1 104 ? -3.426 8.137 -9.239 1.00 94.56 104 LEU A O 1
ATOM 810 N N . CYS A 1 105 ? -4.104 9.005 -7.277 1.00 92.62 105 CYS A N 1
ATOM 811 C CA . CYS A 1 105 ? -3.320 10.239 -7.392 1.00 92.62 105 CYS A CA 1
ATOM 812 C C . CYS A 1 105 ? -1.828 9.943 -7.551 1.00 92.62 105 CYS A C 1
ATOM 814 O O . CYS A 1 105 ? -1.142 10.525 -8.391 1.00 92.62 105 CYS A O 1
ATOM 816 N N . ARG A 1 106 ? -1.325 8.980 -6.787 1.00 90.88 106 ARG A N 1
ATOM 817 C CA . ARG A 1 106 ? 0.068 8.576 -6.854 1.00 90.88 106 ARG A CA 1
ATOM 818 C C . ARG A 1 106 ? 0.427 7.867 -8.144 1.00 90.88 106 ARG A C 1
ATOM 820 O O . ARG A 1 106 ? 1.469 8.162 -8.723 1.00 90.88 106 ARG A O 1
ATOM 827 N N . HIS A 1 107 ? -0.432 6.971 -8.618 1.00 91.56 107 HIS A N 1
ATOM 828 C CA . HIS A 1 107 ? -0.247 6.363 -9.929 1.00 91.56 107 HIS A CA 1
ATOM 829 C C . HIS A 1 107 ? -0.244 7.427 -11.046 1.00 91.56 107 HIS A C 1
ATOM 831 O O . HIS A 1 107 ? 0.495 7.303 -12.016 1.00 91.56 107 HIS A O 1
ATOM 837 N N . ALA A 1 108 ? -0.983 8.524 -10.886 1.00 90.00 108 ALA A N 1
ATOM 838 C CA . ALA A 1 108 ? -0.941 9.662 -11.804 1.00 90.00 108 ALA A CA 1
ATOM 839 C C . ALA A 1 108 ? 0.295 10.581 -11.637 1.00 90.00 108 ALA A C 1
ATOM 841 O O . ALA A 1 108 ? 0.399 11.582 -12.345 1.00 90.00 108 ALA A O 1
ATOM 842 N N . GLY A 1 109 ? 1.231 10.264 -10.733 1.00 88.31 109 GLY A N 1
ATOM 843 C CA . GLY A 1 109 ? 2.442 11.057 -10.491 1.00 88.31 109 GLY A CA 1
ATOM 844 C C . GLY A 1 109 ? 2.239 12.261 -9.565 1.00 88.31 109 GLY A C 1
ATOM 845 O O . GLY A 1 109 ? 2.990 13.223 -9.648 1.00 88.31 109 GLY A O 1
ATOM 846 N N . MET A 1 110 ? 1.217 12.243 -8.702 1.00 86.38 110 MET A N 1
ATOM 847 C CA . MET A 1 110 ? 0.923 13.329 -7.749 1.00 86.38 110 MET A CA 1
ATOM 848 C C . MET A 1 110 ? 1.3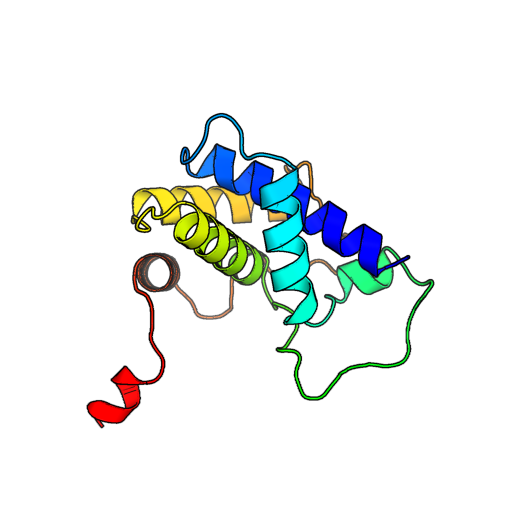94 13.010 -6.317 1.00 86.38 110 MET A C 1
ATOM 850 O O . MET A 1 110 ? 0.691 13.298 -5.352 1.00 86.38 110 MET A O 1
ATOM 854 N N . SER A 1 111 ? 2.548 12.361 -6.166 1.00 83.94 111 SER A N 1
ATOM 855 C CA . SER A 1 111 ? 3.098 11.917 -4.875 1.00 83.94 111 SER A CA 1
ATOM 856 C C . SER A 1 111 ? 4.579 12.251 -4.783 1.00 83.94 111 SER A C 1
ATOM 858 O O . SER A 1 111 ? 5.280 12.240 -5.793 1.00 83.94 111 SER A O 1
ATOM 860 N N . ASP A 1 112 ? 5.065 12.462 -3.561 1.00 77.38 112 ASP A N 1
ATOM 861 C CA . ASP A 1 112 ? 6.489 12.644 -3.273 1.00 77.38 112 ASP A CA 1
ATOM 862 C C . ASP A 1 112 ? 7.272 11.323 -3.448 1.00 77.38 112 ASP A C 1
ATOM 864 O O . ASP A 1 112 ? 8.503 11.308 -3.505 1.00 77.38 112 ASP A O 1
ATOM 868 N N . CYS A 1 113 ? 6.559 10.196 -3.543 1.00 78.44 113 CYS A N 1
ATOM 869 C CA . CYS A 1 113 ? 7.074 8.850 -3.748 1.00 78.44 113 CYS A CA 1
ATOM 870 C C . CYS A 1 113 ? 6.650 8.290 -5.122 1.00 78.44 113 CYS A C 1
ATOM 872 O O . CYS A 1 113 ? 5.837 7.362 -5.214 1.00 78.44 113 CYS A O 1
ATOM 874 N N . GLU A 1 114 ? 7.223 8.828 -6.202 1.00 69.88 114 GLU A N 1
ATOM 875 C CA . GLU A 1 114 ? 6.933 8.370 -7.567 1.00 69.88 114 GLU A CA 1
ATOM 876 C C . GLU A 1 114 ? 7.420 6.934 -7.850 1.00 69.88 114 GLU A C 1
ATOM 878 O O . GLU A 1 114 ? 8.467 6.480 -7.372 1.00 69.88 114 GLU A O 1
ATOM 883 N N . GLU A 1 115 ? 6.667 6.213 -8.686 1.00 71.06 115 GLU A N 1
ATOM 884 C CA . GLU A 1 115 ? 7.162 4.994 -9.329 1.00 71.06 115 GLU A CA 1
ATOM 885 C C . GLU A 1 115 ? 8.038 5.320 -10.544 1.00 71.06 115 GLU A C 1
ATOM 887 O O . GLU A 1 115 ? 7.867 6.337 -11.216 1.00 71.06 115 GLU A O 1
ATOM 892 N N . SER A 1 116 ? 8.955 4.409 -10.883 1.00 71.50 116 SER A N 1
ATOM 893 C CA . SER A 1 116 ? 9.693 4.505 -12.142 1.00 71.50 116 SER A CA 1
ATOM 894 C C . SER A 1 116 ? 8.733 4.409 -13.331 1.00 71.50 116 SER A C 1
ATOM 896 O O . SER A 1 116 ? 8.098 3.376 -13.537 1.00 71.50 116 SER A O 1
ATOM 898 N N . ARG A 1 117 ? 8.700 5.451 -14.173 1.00 72.25 117 ARG A N 1
ATOM 899 C CA . ARG A 1 117 ? 7.880 5.496 -15.402 1.00 72.25 117 ARG A CA 1
ATOM 900 C C . ARG A 1 117 ? 8.194 4.372 -16.396 1.00 72.25 117 ARG A C 1
ATOM 902 O O . ARG A 1 117 ? 7.364 4.049 -17.234 1.00 72.25 117 ARG A O 1
ATOM 909 N N . VAL A 1 118 ? 9.389 3.783 -16.317 1.00 71.50 118 VAL A N 1
ATOM 910 C CA . VAL A 1 118 ? 9.851 2.723 -17.231 1.00 71.50 118 VAL A CA 1
ATOM 911 C C . VAL A 1 118 ? 9.194 1.372 -16.927 1.00 71.50 118 VAL A C 1
ATOM 913 O O . VAL A 1 118 ? 9.058 0.544 -17.822 1.00 71.50 118 VAL A O 1
ATOM 916 N N . ALA A 1 119 ? 8.771 1.145 -15.683 1.00 77.50 119 ALA A N 1
ATOM 917 C CA . ALA A 1 119 ? 8.155 -0.109 -15.255 1.00 77.50 119 ALA A CA 1
ATOM 918 C C . ALA A 1 119 ? 7.043 0.148 -14.236 1.00 77.50 119 ALA A C 1
ATOM 920 O O . ALA A 1 119 ? 6.993 -0.469 -13.169 1.00 77.50 119 ALA A O 1
ATOM 921 N N . GLN A 1 120 ? 6.188 1.112 -14.573 1.00 82.44 120 GLN A N 1
ATOM 922 C CA . GLN A 1 120 ? 5.065 1.505 -13.745 1.00 82.44 120 GLN A CA 1
ATOM 923 C C . GLN A 1 120 ? 4.052 0.363 -13.660 1.00 82.44 120 GLN A C 1
ATOM 925 O O . GLN A 1 120 ? 3.682 -0.245 -14.668 1.00 82.44 120 GLN A O 1
ATOM 930 N N . ARG A 1 121 ? 3.611 0.070 -12.440 1.00 91.44 121 ARG A N 1
ATOM 931 C CA . ARG A 1 121 ? 2.615 -0.970 -12.173 1.00 91.44 121 ARG A CA 1
ATOM 932 C C . ARG A 1 121 ? 1.206 -0.419 -12.358 1.00 91.44 121 ARG A C 1
ATOM 934 O O . ARG A 1 121 ? 1.013 0.793 -12.406 1.00 91.44 121 ARG A O 1
ATOM 941 N N . ARG A 1 122 ? 0.202 -1.297 -12.446 1.00 93.31 122 ARG A N 1
ATOM 942 C CA . ARG A 1 122 ? -1.207 -0.865 -12.516 1.00 93.31 122 ARG A CA 1
ATOM 943 C C . ARG A 1 122 ? -1.585 -0.112 -11.244 1.00 93.31 122 ARG A C 1
ATOM 945 O O . ARG A 1 122 ? -1.063 -0.414 -10.175 1.00 93.31 122 ARG A O 1
ATOM 952 N N . ALA A 1 123 ? -2.511 0.839 -11.340 1.00 94.00 123 ALA A N 1
ATOM 953 C CA . ALA A 1 123 ? -3.008 1.533 -10.153 1.00 94.00 123 ALA A CA 1
ATOM 954 C C . ALA A 1 123 ? -3.708 0.563 -9.185 1.00 94.00 123 ALA A C 1
ATOM 956 O O . ALA A 1 123 ? -3.417 0.555 -7.993 1.00 94.00 123 ALA A O 1
ATOM 957 N N . LEU A 1 124 ? -4.585 -0.283 -9.730 1.00 96.75 124 LEU A N 1
ATOM 958 C CA . LEU A 1 124 ? -5.467 -1.194 -9.003 1.00 96.75 124 LEU A CA 1
ATOM 959 C C . LEU A 1 124 ? -5.265 -2.638 -9.495 1.00 96.75 124 LEU A C 1
ATOM 961 O O . LEU A 1 124 ? -4.810 -2.822 -10.632 1.00 96.75 124 LEU A O 1
ATOM 965 N N . PRO A 1 125 ? -5.593 -3.652 -8.676 1.00 94.94 125 PRO A N 1
ATOM 966 C CA . PRO A 1 125 ? -5.545 -5.050 -9.089 1.00 94.94 125 PRO A CA 1
ATOM 967 C C . PRO A 1 125 ? -6.647 -5.383 -10.105 1.00 94.94 125 PRO A C 1
ATOM 969 O O . PRO A 1 125 ? -7.710 -4.760 -10.148 1.00 94.94 125 PRO A O 1
ATOM 972 N N . ASP A 1 126 ? -6.392 -6.396 -10.930 1.00 92.31 126 ASP A N 1
ATOM 973 C CA . ASP A 1 126 ? -7.302 -6.797 -12.001 1.00 92.31 126 ASP A CA 1
ATOM 974 C C . ASP A 1 126 ? -8.551 -7.500 -11.477 1.00 92.31 126 ASP A C 1
ATOM 976 O O . ASP A 1 126 ? -8.486 -8.353 -10.595 1.00 92.31 126 ASP A O 1
ATOM 980 N N . GLY A 1 127 ? -9.699 -7.177 -12.076 1.00 93.06 127 GLY A N 1
ATOM 981 C CA . GLY A 1 127 ? -10.964 -7.851 -11.782 1.00 93.06 127 GLY A CA 1
ATOM 982 C C . GLY A 1 127 ? -11.563 -7.527 -10.411 1.00 93.06 127 GLY A C 1
ATOM 983 O O . GLY A 1 127 ? -12.590 -8.106 -10.071 1.00 93.06 127 GLY A O 1
ATOM 984 N N . LYS A 1 128 ? -10.965 -6.608 -9.644 1.00 93.25 128 LYS A N 1
ATOM 985 C CA . LYS A 1 128 ? -11.499 -6.130 -8.365 1.00 93.25 128 LYS A CA 1
ATOM 986 C C . LYS A 1 128 ? -12.305 -4.852 -8.571 1.00 93.25 128 LYS A C 1
ATOM 988 O O . LYS A 1 128 ? -11.832 -3.889 -9.177 1.00 93.25 128 LYS A O 1
ATOM 993 N N . SER A 1 129 ? -13.534 -4.844 -8.070 1.00 96.25 129 SER A N 1
ATOM 994 C CA . SER A 1 129 ? -14.344 -3.634 -7.959 1.00 96.25 129 SER A CA 1
ATOM 995 C C . SER A 1 129 ? -13.867 -2.775 -6.785 1.00 96.25 129 SER A C 1
ATOM 997 O O . SER A 1 129 ? -13.199 -3.267 -5.881 1.00 96.25 129 SER A O 1
ATOM 999 N N . LEU A 1 130 ? -14.259 -1.496 -6.751 1.00 95.75 130 LEU A N 1
ATOM 1000 C CA . LEU A 1 130 ? -14.015 -0.644 -5.580 1.00 95.75 130 LEU A CA 1
ATOM 1001 C C . LEU A 1 130 ? -14.564 -1.286 -4.294 1.00 95.75 130 LEU A C 1
ATOM 1003 O O . LEU A 1 130 ? -13.893 -1.250 -3.273 1.00 95.75 130 LEU A O 1
ATOM 1007 N N . GLY A 1 131 ? -15.748 -1.905 -4.355 1.00 96.56 131 GLY A N 1
ATOM 1008 C CA . GLY A 1 131 ? -16.334 -2.599 -3.207 1.00 96.56 131 GLY A CA 1
ATOM 1009 C C . GLY A 1 131 ? -15.428 -3.707 -2.673 1.00 96.56 131 GLY A C 1
ATOM 1010 O O . GLY A 1 131 ? -15.189 -3.751 -1.472 1.00 96.56 131 GLY A O 1
ATOM 1011 N N . ASP A 1 132 ? -14.853 -4.526 -3.559 1.00 96.06 132 ASP A N 1
ATOM 1012 C CA . ASP A 1 132 ? -13.940 -5.608 -3.165 1.00 96.06 132 ASP A CA 1
ATOM 1013 C C . ASP A 1 132 ? -12.676 -5.070 -2.483 1.00 96.06 132 ASP A C 1
ATOM 1015 O O . ASP A 1 132 ? -12.190 -5.663 -1.525 1.00 96.06 132 ASP A O 1
ATOM 1019 N N . LEU A 1 133 ? -12.148 -3.940 -2.968 1.00 96.69 133 LEU A N 1
ATOM 1020 C CA . LEU A 1 133 ? -10.971 -3.293 -2.385 1.00 96.69 133 LEU A CA 1
ATOM 1021 C C . LEU A 1 133 ? -11.268 -2.733 -0.991 1.00 96.69 133 LEU A C 1
ATOM 1023 O O . LEU A 1 133 ? -10.467 -2.892 -0.078 1.00 96.69 133 LEU A O 1
ATOM 1027 N N . LEU A 1 134 ? -12.418 -2.080 -0.817 1.00 96.88 134 LEU A N 1
ATOM 1028 C CA . LEU A 1 134 ? -12.799 -1.491 0.467 1.00 96.88 134 LEU A CA 1
ATOM 1029 C C . LEU A 1 134 ? -13.118 -2.555 1.517 1.00 96.88 134 LEU A C 1
ATOM 1031 O O . LEU A 1 134 ? -12.692 -2.415 2.659 1.00 96.88 134 LEU A O 1
ATOM 1035 N N . VAL A 1 135 ? -13.843 -3.608 1.131 1.00 95.81 135 VAL A N 1
ATOM 1036 C CA . VAL A 1 135 ? -14.126 -4.747 2.013 1.00 95.81 135 VAL A CA 1
ATOM 1037 C C . VAL A 1 135 ? -12.819 -5.421 2.407 1.00 95.81 135 VAL A C 1
ATOM 1039 O O . VAL A 1 135 ? -12.544 -5.522 3.596 1.00 95.81 135 VAL A O 1
ATOM 1042 N N . GLY A 1 136 ? -11.965 -5.750 1.431 1.00 95.00 136 GLY A N 1
ATOM 1043 C CA . GLY A 1 136 ? -10.652 -6.332 1.699 1.00 95.00 136 GLY A CA 1
ATOM 1044 C C . GLY A 1 136 ? -9.782 -5.456 2.597 1.00 95.00 136 GLY A C 1
ATOM 1045 O O . GLY A 1 136 ? -9.071 -5.984 3.437 1.00 95.00 136 GLY A O 1
ATOM 1046 N N . PHE A 1 137 ? -9.868 -4.127 2.491 1.00 96.19 137 PHE A N 1
ATOM 1047 C CA . PHE A 1 137 ? -9.117 -3.218 3.358 1.00 96.19 137 PHE A CA 1
ATOM 1048 C C . PHE A 1 137 ? -9.603 -3.217 4.816 1.00 96.19 137 PHE A C 1
ATOM 1050 O O . PHE A 1 137 ? -8.784 -3.108 5.728 1.00 96.19 137 PHE A O 1
ATOM 1057 N N . VAL A 1 138 ? -10.920 -3.279 5.030 1.00 95.12 138 VAL A N 1
ATOM 1058 C CA . VAL A 1 138 ? -11.544 -3.188 6.362 1.00 95.12 138 VAL A CA 1
ATOM 1059 C C . VAL A 1 138 ? -11.565 -4.532 7.081 1.00 95.12 138 VAL A C 1
ATOM 1061 O O . VAL A 1 138 ? -11.453 -4.572 8.305 1.00 95.12 138 VAL A O 1
ATOM 1064 N N . GLU A 1 139 ? -11.721 -5.619 6.338 1.00 89.38 139 GLU A N 1
ATOM 1065 C CA . GLU A 1 139 ? -11.733 -6.969 6.880 1.00 89.38 139 GLU A CA 1
ATOM 1066 C C . GLU A 1 139 ? -10.300 -7.518 6.903 1.00 89.38 139 GLU A C 1
ATOM 1068 O O . GLU A 1 139 ? -9.588 -7.514 5.896 1.00 89.38 139 GLU A O 1
ATOM 1073 N N . ASP A 1 140 ? -9.856 -7.996 8.067 1.00 66.56 140 ASP A N 1
ATOM 1074 C CA . ASP A 1 140 ? -8.720 -8.911 8.114 1.00 66.56 140 ASP A CA 1
ATOM 1075 C C . ASP A 1 140 ? -9.213 -10.235 7.528 1.00 66.56 140 ASP A C 1
ATOM 1077 O O . ASP A 1 140 ? -9.863 -11.024 8.213 1.00 66.56 140 ASP A O 1
ATOM 1081 N N . GLU A 1 141 ? -8.953 -10.483 6.243 1.00 55.69 141 GLU A N 1
ATOM 1082 C CA . GLU A 1 141 ? -9.051 -11.847 5.735 1.00 55.69 141 GLU A CA 1
ATOM 1083 C C . GLU A 1 141 ? -7.948 -12.663 6.418 1.00 55.69 141 GLU A C 1
ATOM 1085 O O . GLU A 1 141 ? -6.811 -12.701 5.949 1.00 55.69 141 GLU A O 1
ATOM 1090 N N . ASP A 1 142 ? -8.266 -13.298 7.548 1.00 49.44 142 ASP A N 1
ATOM 1091 C CA . ASP A 1 142 ? -7.439 -14.367 8.090 1.00 49.44 142 ASP A CA 1
ATOM 1092 C C . ASP A 1 142 ? -7.622 -15.586 7.164 1.00 49.44 142 ASP A C 1
ATOM 1094 O O . ASP A 1 142 ? -8.700 -16.196 7.140 1.00 49.44 142 ASP A O 1
ATOM 1098 N N . PRO A 1 143 ? -6.611 -15.973 6.360 1.00 48.75 143 PRO A N 1
ATOM 1099 C CA . PRO A 1 143 ? -6.749 -17.069 5.400 1.00 48.75 143 PRO A CA 1
ATOM 1100 C C . PRO A 1 143 ? -7.066 -18.423 6.064 1.00 48.75 143 PRO A C 1
ATOM 1102 O O . PRO A 1 143 ? -7.382 -19.388 5.365 1.00 48.75 143 PRO A O 1
ATOM 1105 N N . LEU A 1 144 ? -6.994 -18.519 7.397 1.00 47.25 144 LEU A N 1
ATOM 1106 C CA . LEU A 1 144 ? -7.325 -19.719 8.162 1.00 47.25 144 LEU A CA 1
ATOM 1107 C C . LEU A 1 144 ? -8.824 -19.888 8.467 1.00 47.25 144 LEU A C 1
ATOM 1109 O O . LEU A 1 144 ? -9.238 -21.019 8.728 1.00 47.25 144 LEU A O 1
ATOM 1113 N N . GLU A 1 145 ? -9.660 -18.847 8.384 1.00 41.00 145 GLU A N 1
ATOM 1114 C CA . GLU A 1 145 ? -11.111 -19.000 8.613 1.00 41.00 145 GLU A CA 1
ATOM 1115 C C . GLU A 1 145 ? -11.856 -19.571 7.398 1.00 41.00 145 GLU A C 1
ATOM 1117 O O . GLU A 1 145 ? -12.835 -20.303 7.558 1.00 41.00 145 GLU A O 1
ATOM 1122 N N . VAL A 1 146 ? -11.353 -19.343 6.181 1.00 46.47 146 VAL A N 1
ATOM 1123 C CA . VAL A 1 146 ? -11.987 -19.836 4.943 1.00 46.47 146 VAL A CA 1
ATOM 1124 C C . VAL A 1 146 ? -11.915 -21.368 4.833 1.00 46.47 146 VAL A C 1
ATOM 1126 O O . VAL A 1 146 ? -12.792 -21.996 4.244 1.00 46.47 146 VAL A O 1
ATOM 1129 N N . VAL A 1 147 ? -10.910 -22.000 5.448 1.00 45.72 147 VAL A N 1
ATOM 1130 C CA . VAL A 1 147 ? -10.755 -23.468 5.451 1.00 45.72 147 VAL A CA 1
ATOM 1131 C C . VAL A 1 147 ? -11.597 -24.134 6.547 1.00 45.72 147 VAL A C 1
ATOM 1133 O O . VAL A 1 147 ? -11.918 -25.313 6.443 1.00 45.72 147 VAL A O 1
ATOM 1136 N N . ALA A 1 148 ? -12.002 -23.397 7.585 1.00 45.44 148 ALA A N 1
ATOM 1137 C CA . ALA A 1 148 ? -12.818 -23.938 8.673 1.00 45.44 148 ALA A CA 1
ATOM 1138 C C . ALA A 1 148 ? -14.322 -24.012 8.338 1.00 45.44 148 ALA A C 1
ATOM 1140 O O . ALA A 1 148 ? -15.086 -24.605 9.102 1.00 45.44 148 ALA A O 1
ATOM 1141 N N . GLN A 1 149 ? -14.750 -23.424 7.215 1.00 43.91 149 GLN A N 1
ATOM 1142 C CA . GLN A 1 149 ? -16.154 -23.371 6.786 1.00 43.91 149 GLN A CA 1
ATOM 1143 C C . GLN A 1 149 ? -16.443 -24.119 5.467 1.00 43.91 149 GLN A C 1
ATOM 1145 O O . GLN A 1 149 ? -17.564 -24.025 4.963 1.00 43.91 149 GLN A O 1
ATOM 1150 N N . ALA A 1 150 ? -15.471 -24.865 4.923 1.00 43.03 150 ALA A N 1
ATOM 1151 C CA . ALA A 1 150 ? -15.602 -25.645 3.684 1.00 43.03 150 ALA A CA 1
ATOM 1152 C C . ALA A 1 150 ? -15.724 -27.158 3.931 1.00 43.03 150 ALA A C 1
ATOM 1154 O O . ALA A 1 150 ? -14.973 -27.693 4.778 1.00 43.03 150 ALA A O 1
#

Foldseek 3Di:
DLLVVQLVLQLQLLQVLCVLLVVDPGDPSVLSSVLSNVLPVAEDDAPQSCVVCVVDDDDDPPVRHDYHDQALLVSLLSSNVSSCVVSVHQDDLSSLVSSLVVLVCQLVVNGPNHTRPVRRGHSDDPPDDSVNSSCPSRDPPPVVVVVVVD

Secondary structure (DSSP, 8-state):
-HHHHHHHHHHHHHHHHHHHTTS-S---HHHHHHHHHHHHHHBPPPHHHHHH-TT--S----TTSBPPPSBHHHHHHHHHHHHHHHHT----HHHHHHHHHHHHHHHTT-SSSPPPGGGPPBSS-TT--HHHHHHHHHS---TTTTTTT-